Protein AF-A0A371QUX5-F1 (afdb_monomer)

Nearest PDB structures (foldseek):
  8cq7-assembly1_M  TM=3.989E-01  e=2.963E-01  Candida albicans
  5k0y-assembly1_t  TM=3.667E-01  e=3.822E-01  Oryctolagus cuniculus
  6rmo-assembly2_H  TM=3.504E-01  e=9.923E-01  Plasmodium falciparum 3D7
  2vs7-assembly2_D  TM=3.997E-01  e=6.690E+00  Desulfurococcus mucosus

Solvent-accessible surface area (backbone atoms only — not comparable to full-atom values): 5354 Å² total; per-residue (Å²): 118,52,65,66,58,47,60,75,69,47,54,74,90,38,44,77,44,68,37,34,22,48,92,58,28,18,65,30,48,73,94,44,42,76,37,47,43,72,63,57,52,70,77,56,89,52,47,76,46,74,28,73,57,96,86,27,42,37,36,39,26,25,35,55,71,48,49,46,54,60,67,71,57,51,74,71,88,72,75,73,77,75,71,83,76,77,82,86,131

Foldseek 3Di:
DAPVVCPVLDDPVFFPDKWKAAPQATPPPPVRGRPGVVVVPVVDDADWDWHDDPRMIMITGGHNVSCCCRPVVPPPPPPPVPDPDDDDD

pLDDT: mean 79.34, std 15.43, range [41.84, 94.25]

Secondary structure (DSSP, 8-state):
--HHHHHHHS-TTTEEEEEEEETTEEEESGGGTTSBHHHHHHTS-SEEEEEEETTEEEEEEE-HHHHIIIIISS--TT-------PPP-

Structure (mmCIF, N/CA/C/O backbone):
data_AF-A0A371QUX5-F1
#
_entry.id   AF-A0A371QUX5-F1
#
loop_
_atom_site.group_PDB
_atom_site.id
_atom_site.type_symbol
_atom_site.label_atom_id
_atom_site.label_alt_id
_atom_site.label_comp_id
_atom_site.label_asym_id
_atom_site.label_entity_id
_atom_site.label_seq_id
_atom_site.pdbx_PDB_ins_code
_atom_site.Cartn_x
_atom_site.Cartn_y
_atom_site.Cartn_z
_atom_site.occupancy
_atom_site.B_iso_or_equiv
_atom_site.auth_seq_id
_atom_site.auth_comp_id
_atom_site.auth_asym_id
_atom_site.auth_atom_id
_atom_site.pdbx_PDB_model_num
ATOM 1 N N . MET A 1 1 ? 7.421 11.969 1.435 1.00 65.06 1 MET A N 1
ATOM 2 C CA . MET A 1 1 ? 6.697 11.720 0.177 1.00 65.06 1 MET A CA 1
ATOM 3 C C . MET A 1 1 ? 5.221 11.881 0.472 1.00 65.06 1 MET A C 1
ATOM 5 O O . MET A 1 1 ? 4.681 11.116 1.270 1.00 65.06 1 MET A O 1
ATOM 9 N N . GLU A 1 2 ? 4.610 12.929 -0.063 1.00 77.25 2 GLU A N 1
ATOM 10 C CA . GLU A 1 2 ? 3.182 13.209 0.131 1.00 77.25 2 GLU A CA 1
ATOM 11 C C . GLU A 1 2 ? 2.331 12.397 -0.852 1.00 77.25 2 GLU A C 1
ATOM 13 O O . GLU A 1 2 ? 2.842 11.899 -1.854 1.00 77.25 2 GLU A O 1
ATOM 18 N N . TYR A 1 3 ? 1.038 12.235 -0.565 1.00 79.25 3 TYR A N 1
ATOM 19 C CA . TYR A 1 3 ? 0.133 11.402 -1.366 1.00 79.25 3 TYR A CA 1
ATOM 20 C C . TYR A 1 3 ? 0.133 11.776 -2.857 1.00 79.25 3 TYR A C 1
ATOM 22 O O . TYR A 1 3 ? 0.229 10.896 -3.710 1.00 79.25 3 TYR A O 1
ATOM 30 N N . GLU A 1 4 ? 0.067 13.070 -3.170 1.00 80.75 4 GLU A N 1
ATOM 31 C CA . GLU A 1 4 ? 0.082 13.568 -4.554 1.00 80.75 4 GLU A CA 1
ATOM 32 C C . GLU A 1 4 ? 1.419 13.296 -5.247 1.00 80.75 4 GLU A C 1
ATOM 34 O O . GLU A 1 4 ? 1.436 12.778 -6.360 1.00 80.75 4 GLU A O 1
ATOM 39 N N . GLU A 1 5 ? 2.533 13.478 -4.537 1.00 80.06 5 GLU A N 1
ATOM 40 C CA . GLU A 1 5 ? 3.867 13.195 -5.067 1.00 80.06 5 GLU A CA 1
ATOM 41 C C . GLU A 1 5 ? 4.041 11.710 -5.444 1.00 80.06 5 GLU A C 1
ATOM 43 O O . GLU A 1 5 ? 4.720 11.381 -6.422 1.00 80.06 5 GLU A O 1
ATOM 48 N N . VAL A 1 6 ? 3.414 10.791 -4.698 1.00 80.31 6 VAL A N 1
ATOM 49 C CA . VAL A 1 6 ? 3.420 9.356 -5.029 1.00 80.31 6 VAL A CA 1
ATOM 50 C C . VAL A 1 6 ? 2.638 9.088 -6.315 1.00 80.31 6 VAL A C 1
ATOM 52 O O . VAL A 1 6 ? 3.117 8.330 -7.159 1.00 80.31 6 VAL A O 1
ATOM 55 N N . LEU A 1 7 ? 1.472 9.714 -6.488 1.00 79.69 7 LEU A N 1
ATOM 56 C CA . LEU A 1 7 ? 0.6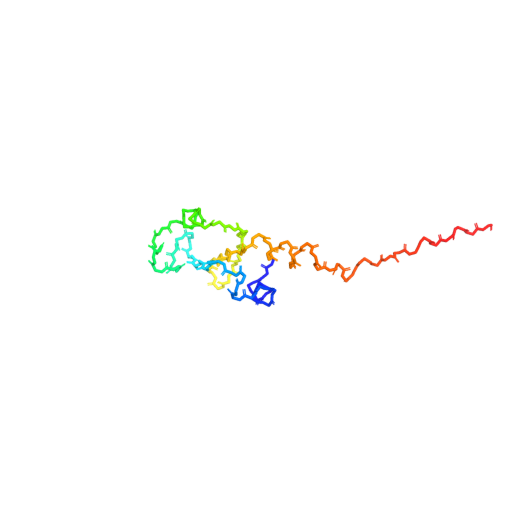45 9.550 -7.689 1.00 79.69 7 LEU A CA 1
ATOM 57 C C . LEU A 1 7 ? 1.294 10.151 -8.941 1.00 79.69 7 LEU A C 1
ATOM 59 O O . LEU A 1 7 ? 1.160 9.590 -10.026 1.00 79.69 7 LEU A O 1
ATOM 63 N N . GLU A 1 8 ? 2.025 11.255 -8.800 1.00 81.75 8 GLU A N 1
ATOM 64 C CA . GLU A 1 8 ? 2.763 11.863 -9.911 1.00 81.75 8 GLU A CA 1
ATOM 65 C C . GLU A 1 8 ? 4.011 11.052 -10.285 1.00 81.75 8 GLU A C 1
ATOM 67 O O . GLU A 1 8 ? 4.333 10.877 -11.466 1.00 81.75 8 GLU A O 1
ATOM 72 N N . LYS A 1 9 ? 4.727 10.514 -9.288 1.00 78.81 9 LYS A N 1
ATOM 73 C CA . LYS A 1 9 ? 5.960 9.752 -9.533 1.00 78.81 9 LYS A CA 1
ATOM 74 C C . LYS A 1 9 ? 5.695 8.326 -9.995 1.00 78.81 9 LYS A C 1
ATOM 76 O O . LYS A 1 9 ? 6.448 7.836 -10.841 1.00 78.81 9 LYS A O 1
ATOM 81 N N . PHE A 1 10 ? 4.673 7.645 -9.489 1.00 80.69 10 PHE A N 1
ATOM 82 C CA . PHE A 1 10 ? 4.426 6.234 -9.789 1.00 80.69 10 PHE A CA 1
ATOM 83 C C . PHE A 1 10 ? 3.192 6.050 -10.664 1.00 80.69 10 PHE A C 1
ATOM 85 O O . PHE A 1 10 ? 2.095 6.480 -10.331 1.00 80.69 10 PHE A O 1
ATOM 92 N N . CYS A 1 11 ? 3.371 5.357 -11.788 1.00 77.06 11 CYS A N 1
ATOM 93 C CA . CYS A 1 11 ? 2.261 5.027 -12.669 1.00 77.06 11 CYS A CA 1
ATOM 94 C C . CYS A 1 11 ? 1.496 3.810 -12.123 1.00 77.06 11 CYS A C 1
ATOM 96 O O . CYS A 1 11 ? 2.078 2.966 -11.438 1.00 77.06 11 CYS A O 1
ATOM 98 N N . LEU A 1 12 ? 0.217 3.657 -12.482 1.00 75.19 12 LEU A N 1
ATOM 99 C CA . LEU A 1 12 ? -0.605 2.514 -12.049 1.00 75.19 12 LEU A CA 1
ATOM 100 C C . LEU A 1 12 ? 0.031 1.154 -12.401 1.00 75.19 12 LEU A C 1
ATOM 102 O O . LEU A 1 12 ? -0.117 0.196 -11.655 1.00 75.19 12 LEU A O 1
ATOM 106 N N . CYS A 1 13 ? 0.803 1.076 -13.489 1.00 80.56 13 CYS A N 1
ATOM 107 C CA . CYS A 1 13 ? 1.517 -0.135 -13.918 1.00 80.56 13 CYS A CA 1
ATOM 108 C C . CYS A 1 13 ? 2.672 -0.551 -12.979 1.00 80.56 13 CYS A C 1
ATOM 110 O O . CYS A 1 13 ? 3.109 -1.714 -12.982 1.00 80.56 13 CYS A O 1
ATOM 112 N N . ASP A 1 14 ? 3.194 0.405 -12.209 1.00 83.31 14 ASP A N 1
ATOM 113 C CA . ASP A 1 14 ? 4.298 0.228 -11.263 1.00 83.31 14 ASP A CA 1
ATOM 114 C C . ASP A 1 14 ? 3.805 -0.076 -9.841 1.00 83.31 14 ASP A C 1
ATOM 116 O O . ASP A 1 14 ? 4.545 -0.665 -9.045 1.00 83.31 14 ASP A O 1
ATOM 120 N N . VAL A 1 15 ? 2.558 0.296 -9.535 1.00 86.12 15 VAL A N 1
ATOM 121 C CA . VAL A 1 15 ? 1.883 0.009 -8.267 1.00 86.12 15 VAL A CA 1
ATOM 122 C C . VAL A 1 15 ? 1.336 -1.417 -8.312 1.00 86.12 15 VAL A C 1
ATOM 124 O O . VAL A 1 15 ? 0.463 -1.754 -9.102 1.00 86.12 15 VAL A O 1
ATOM 127 N N . VAL A 1 16 ? 1.874 -2.276 -7.453 1.00 88.56 16 VAL A N 1
ATOM 128 C CA . VAL A 1 16 ? 1.438 -3.667 -7.273 1.00 88.56 16 VAL A CA 1
ATOM 129 C C . VAL A 1 16 ? 0.147 -3.716 -6.469 1.00 88.56 16 VAL A C 1
ATOM 131 O O . VAL A 1 16 ? -0.749 -4.496 -6.778 1.00 88.56 16 VAL A O 1
ATOM 134 N N . ALA A 1 17 ? 0.064 -2.896 -5.424 1.00 89.25 17 ALA A N 1
ATOM 135 C CA . ALA A 1 17 ? -1.102 -2.845 -4.566 1.00 89.25 17 ALA A CA 1
ATOM 136 C C . ALA A 1 17 ? -1.276 -1.471 -3.940 1.00 89.25 17 ALA A C 1
ATOM 138 O O . ALA A 1 17 ? -0.314 -0.753 -3.666 1.00 89.25 17 ALA A O 1
ATOM 139 N N . TYR A 1 18 ? -2.532 -1.145 -3.679 1.00 90.62 18 TYR A N 1
ATOM 140 C CA . TYR A 1 18 ? -2.934 0.054 -2.976 1.00 90.62 18 TYR A CA 1
ATOM 141 C C . TYR A 1 18 ? -3.790 -0.345 -1.784 1.00 90.62 18 TYR A C 1
ATOM 143 O O . TYR A 1 18 ? -4.816 -1.011 -1.943 1.00 90.62 18 TYR A O 1
ATOM 151 N N . ILE A 1 19 ? -3.346 0.056 -0.600 1.00 92.94 19 ILE A N 1
ATOM 152 C CA . ILE A 1 19 ? -3.986 -0.266 0.666 1.00 92.94 19 ILE A CA 1
ATOM 153 C C . ILE A 1 19 ? -4.365 1.044 1.344 1.00 92.94 19 ILE A C 1
ATOM 155 O O . ILE A 1 19 ? -3.540 1.942 1.490 1.00 92.94 19 ILE A O 1
ATOM 159 N N . ARG A 1 20 ? -5.615 1.157 1.778 1.00 93.81 20 ARG A N 1
ATOM 160 C CA . ARG A 1 20 ? -6.094 2.252 2.620 1.0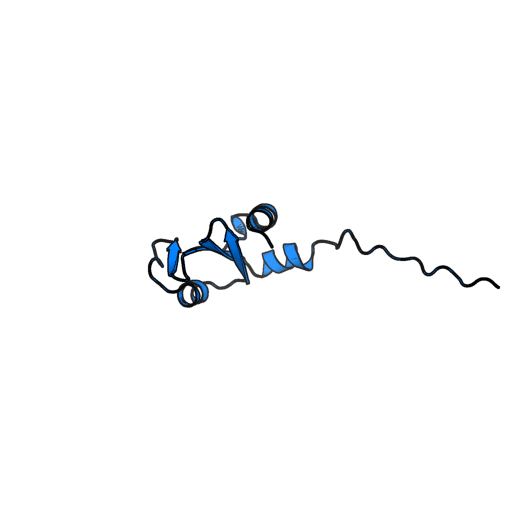0 93.81 20 ARG A CA 1
ATOM 161 C C . ARG A 1 20 ? -6.424 1.689 3.987 1.00 93.81 20 ARG A C 1
ATOM 163 O O . ARG A 1 20 ? -7.164 0.713 4.078 1.00 93.81 20 ARG A O 1
ATOM 170 N N . ALA A 1 21 ? -5.924 2.330 5.028 1.00 94.12 21 ALA A N 1
ATOM 171 C CA . ALA A 1 21 ? -6.194 1.990 6.411 1.00 94.12 21 ALA A CA 1
ATOM 172 C C . ALA A 1 21 ? -6.608 3.222 7.217 1.00 94.12 21 ALA A C 1
ATOM 174 O O . ALA A 1 21 ? -6.202 4.350 6.928 1.00 94.12 21 ALA A O 1
ATOM 175 N N . LYS A 1 22 ? -7.405 2.996 8.254 1.00 93.62 22 LYS A N 1
ATOM 176 C CA . LYS A 1 22 ? -7.813 4.000 9.233 1.00 93.62 22 LYS A CA 1
ATOM 177 C C . LYS A 1 22 ? -7.565 3.419 10.621 1.00 93.62 22 LYS A C 1
ATOM 179 O O . LYS A 1 22 ? -8.024 2.317 10.898 1.00 93.62 22 LYS A O 1
ATOM 184 N N . ASN A 1 23 ? -6.835 4.140 11.475 1.00 90.69 23 ASN A N 1
ATOM 185 C CA . ASN A 1 23 ? -6.373 3.626 12.776 1.00 90.69 23 ASN A CA 1
ATOM 186 C C . ASN A 1 23 ? -5.656 2.264 12.656 1.00 90.69 23 ASN A C 1
ATOM 188 O O . ASN A 1 23 ? -5.984 1.325 13.373 1.00 90.69 23 ASN A O 1
ATOM 192 N N . ASP A 1 24 ? -4.744 2.131 11.687 1.00 89.25 24 ASP A N 1
ATOM 193 C CA . ASP A 1 24 ? -4.010 0.889 11.385 1.00 89.25 24 ASP A CA 1
ATOM 194 C C . ASP A 1 24 ? -4.874 -0.335 11.002 1.00 89.25 24 ASP A C 1
ATOM 196 O O . ASP A 1 24 ? -4.341 -1.429 10.810 1.00 89.25 24 ASP A O 1
ATOM 200 N N . VAL A 1 25 ? -6.180 -0.153 10.778 1.00 93.69 25 VAL A N 1
ATOM 201 C CA . VAL A 1 25 ? -7.093 -1.179 10.252 1.00 93.69 25 VAL A CA 1
ATOM 202 C C . VAL A 1 25 ? -7.366 -0.917 8.779 1.00 93.69 25 VAL A C 1
ATOM 204 O O . VAL A 1 25 ? -7.740 0.191 8.392 1.00 93.69 25 VAL A O 1
ATOM 207 N N . VAL A 1 26 ? -7.186 -1.933 7.941 1.00 94.25 26 VAL A N 1
ATOM 208 C CA . VAL A 1 26 ? -7.403 -1.825 6.498 1.00 94.25 26 VAL A CA 1
ATOM 209 C C . VAL A 1 26 ? -8.890 -1.641 6.193 1.00 94.25 26 VAL A C 1
ATOM 211 O O . VAL A 1 26 ? -9.735 -2.410 6.638 1.00 94.25 26 VAL A O 1
ATOM 214 N N . GLU A 1 27 ? -9.205 -0.625 5.394 1.00 93.69 27 GLU A N 1
ATOM 215 C CA . GLU A 1 27 ? -10.527 -0.400 4.797 1.00 93.69 27 GLU A CA 1
ATOM 216 C C . GLU A 1 27 ? -10.569 -0.848 3.327 1.00 93.69 27 GLU A C 1
ATOM 218 O O . GLU A 1 27 ? -11.635 -1.155 2.797 1.00 93.69 27 GLU A O 1
ATOM 223 N N . PHE A 1 28 ? -9.424 -0.834 2.638 1.00 90.81 28 PHE A N 1
ATOM 224 C CA . PHE A 1 28 ? -9.304 -1.210 1.230 1.00 90.81 28 PHE A CA 1
ATOM 225 C C . PHE A 1 28 ? -7.914 -1.809 0.955 1.00 90.81 28 PHE A C 1
ATOM 227 O O . PHE A 1 28 ? -6.949 -1.275 1.496 1.00 90.81 28 PHE A O 1
ATOM 234 N N . PRO A 1 29 ? -7.762 -2.846 0.107 1.00 88.50 29 PRO A N 1
ATOM 235 C CA . PRO A 1 29 ? -8.804 -3.533 -0.664 1.00 88.50 29 PRO A CA 1
ATOM 236 C C . PRO A 1 29 ? -9.791 -4.296 0.232 1.00 88.50 29 PRO A C 1
ATOM 238 O O . PRO A 1 29 ? -9.389 -4.731 1.309 1.00 88.50 29 PRO A O 1
ATOM 241 N N . PRO A 1 30 ? -11.049 -4.527 -0.201 1.00 88.75 30 PRO A N 1
ATOM 242 C CA . PRO A 1 30 ? -12.049 -5.249 0.599 1.00 88.75 30 PRO A CA 1
ATOM 243 C C . PRO A 1 30 ? -11.598 -6.667 0.975 1.00 88.75 30 PRO A C 1
ATOM 245 O O . PRO A 1 30 ? -11.984 -7.184 2.012 1.00 88.75 30 PRO A O 1
ATOM 248 N N . GLN A 1 31 ? -10.719 -7.256 0.163 1.00 89.44 31 GLN A N 1
ATOM 249 C CA . GLN A 1 31 ? -10.083 -8.558 0.387 1.00 89.44 31 GLN A CA 1
ATOM 250 C C . GLN A 1 31 ? -9.291 -8.631 1.703 1.00 89.44 31 GLN A C 1
ATOM 252 O O . GLN A 1 31 ? -9.132 -9.708 2.263 1.00 89.44 31 GLN A O 1
ATOM 257 N N . TYR A 1 32 ? -8.791 -7.487 2.176 1.00 90.62 32 TYR A N 1
ATOM 258 C CA . TYR A 1 32 ? -7.992 -7.366 3.394 1.00 90.62 32 TYR A CA 1
ATOM 259 C C . TYR A 1 32 ? -8.671 -6.465 4.431 1.00 90.62 32 TYR A C 1
ATOM 261 O O . TYR A 1 32 ? -8.047 -6.101 5.425 1.00 90.62 32 TYR A O 1
ATOM 269 N N . ALA A 1 33 ? -9.924 -6.059 4.202 1.00 92.06 33 ALA A N 1
ATOM 270 C CA . ALA A 1 33 ? -10.622 -5.154 5.102 1.00 92.06 33 ALA A CA 1
ATOM 271 C C . ALA A 1 33 ?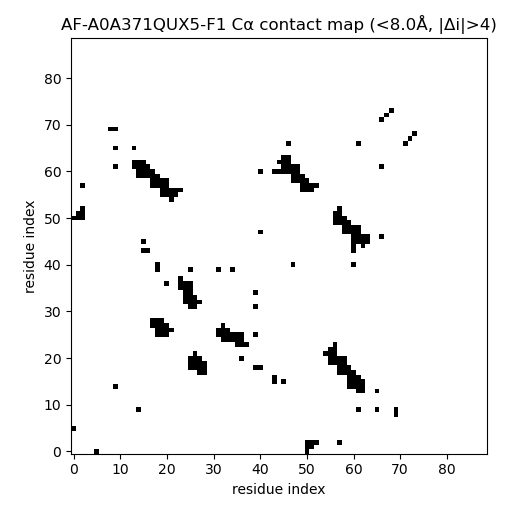 -10.793 -5.784 6.494 1.00 92.06 33 ALA A C 1
ATOM 273 O O . ALA A 1 33 ? -11.128 -6.960 6.619 1.00 92.06 33 ALA A O 1
ATOM 274 N N . GLY A 1 34 ? -10.547 -4.999 7.543 1.00 91.06 34 GLY A N 1
ATOM 275 C CA . GLY A 1 34 ? -10.571 -5.462 8.933 1.00 91.06 34 GLY A CA 1
ATOM 276 C C . GLY A 1 34 ? -9.265 -6.099 9.421 1.00 91.06 34 GLY A C 1
ATOM 277 O O . GLY A 1 34 ? -9.107 -6.285 10.625 1.00 91.06 34 GLY A O 1
ATOM 278 N N . LEU A 1 35 ? -8.305 -6.381 8.533 1.00 93.38 35 LEU A N 1
ATOM 279 C CA . LEU A 1 35 ? -6.969 -6.816 8.942 1.00 93.38 35 LEU A CA 1
ATOM 280 C C . LEU A 1 35 ? -6.114 -5.625 9.394 1.00 93.38 35 LEU A C 1
ATOM 282 O O . LEU A 1 35 ? -6.291 -4.506 8.897 1.00 93.38 35 LEU A O 1
ATOM 286 N N . PRO A 1 36 ? -5.145 -5.848 10.298 1.00 93.56 36 PRO A N 1
ATOM 287 C CA . PRO A 1 36 ? -4.164 -4.829 10.621 1.00 93.56 36 PRO A CA 1
ATOM 288 C C . PRO A 1 36 ? -3.268 -4.562 9.407 1.00 93.56 36 PRO A C 1
ATOM 290 O O . PRO A 1 36 ? -2.859 -5.480 8.688 1.00 93.56 36 PRO A O 1
ATOM 293 N N . LEU A 1 37 ? -2.922 -3.294 9.196 1.00 90.19 37 LEU A N 1
ATOM 294 C CA . LEU A 1 37 ? -2.147 -2.836 8.042 1.00 90.19 37 LEU A CA 1
ATOM 295 C C . LEU A 1 37 ? -0.837 -3.620 7.864 1.00 90.19 37 LEU A C 1
ATOM 297 O O . LEU A 1 37 ? -0.478 -3.979 6.746 1.00 90.19 37 LEU A O 1
ATOM 301 N N . SER A 1 38 ? -0.156 -3.936 8.967 1.00 89.06 38 SER A N 1
ATOM 302 C CA . SER A 1 38 ? 1.087 -4.716 8.958 1.00 89.06 38 SER A CA 1
ATOM 303 C C . SER A 1 38 ? 0.912 -6.119 8.358 1.00 89.06 38 SER A C 1
ATOM 305 O O . SER A 1 38 ? 1.776 -6.581 7.619 1.00 89.06 38 SER A O 1
ATOM 307 N N . GLU A 1 39 ? -0.216 -6.789 8.607 1.00 90.88 39 GLU A N 1
ATOM 308 C CA . GLU A 1 39 ? -0.511 -8.109 8.029 1.00 90.88 39 GLU A CA 1
ATOM 309 C C . GLU A 1 39 ? -0.828 -7.996 6.536 1.00 90.88 39 GLU A C 1
ATOM 311 O O . GLU A 1 39 ? -0.288 -8.742 5.718 1.00 90.88 39 GLU A O 1
ATOM 316 N N . ALA A 1 40 ? -1.654 -7.018 6.156 1.00 90.25 40 ALA A N 1
ATOM 317 C CA . ALA A 1 40 ? -2.021 -6.810 4.759 1.00 90.25 40 ALA A CA 1
ATOM 318 C C . ALA A 1 40 ? -0.792 -6.501 3.891 1.00 90.25 40 ALA A C 1
ATOM 320 O O . ALA A 1 40 ? -0.641 -7.058 2.808 1.00 90.25 40 ALA A O 1
ATOM 321 N N . VAL A 1 41 ? 0.130 -5.675 4.386 1.00 89.06 41 VAL A N 1
ATOM 322 C CA . VAL A 1 41 ? 1.341 -5.287 3.652 1.00 89.06 41 VAL A CA 1
ATOM 323 C C . VAL A 1 41 ? 2.291 -6.470 3.413 1.00 89.06 41 VAL A C 1
ATOM 325 O O . VAL A 1 41 ? 2.880 -6.554 2.336 1.00 89.06 41 VAL A O 1
ATOM 328 N N . LYS A 1 42 ? 2.399 -7.422 4.351 1.00 88.31 42 LYS A N 1
ATOM 329 C CA . LYS A 1 42 ? 3.254 -8.621 4.199 1.00 88.31 42 LYS A CA 1
ATOM 330 C C . LYS A 1 42 ? 2.846 -9.523 3.031 1.00 88.31 42 LYS A C 1
ATOM 332 O O . LYS A 1 42 ? 3.673 -10.289 2.543 1.00 88.31 42 LYS A O 1
ATOM 337 N N . ASN A 1 43 ? 1.594 -9.441 2.580 1.00 87.81 43 ASN A N 1
ATOM 338 C CA . ASN A 1 43 ? 1.098 -10.238 1.457 1.00 87.81 43 ASN A CA 1
ATOM 339 C C . ASN A 1 43 ? 1.637 -9.754 0.101 1.00 87.81 43 ASN A C 1
ATOM 341 O O . ASN A 1 43 ? 1.543 -10.473 -0.894 1.00 87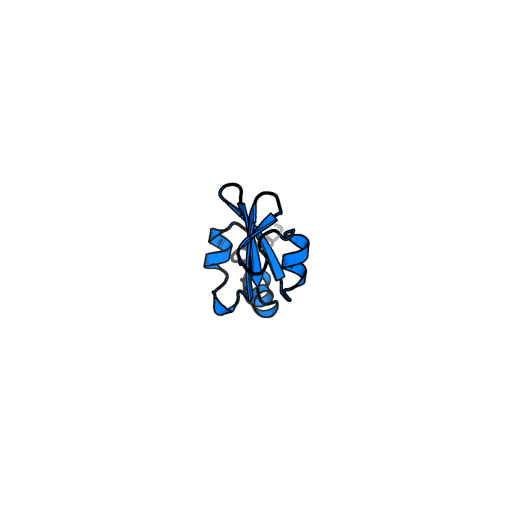.81 43 ASN A O 1
ATOM 345 N N . PHE A 1 44 ? 2.233 -8.560 0.045 1.00 87.69 44 PHE A N 1
ATOM 346 C CA . PHE A 1 44 ? 2.732 -7.975 -1.191 1.00 87.69 44 PHE A CA 1
ATOM 347 C C . P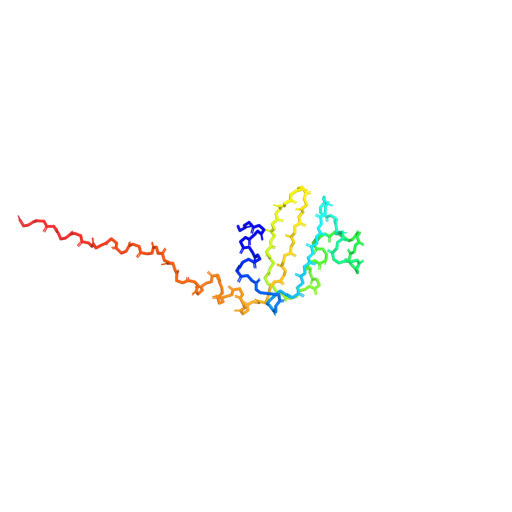HE A 1 44 ? 4.261 -7.929 -1.216 1.00 87.69 44 PHE A C 1
ATOM 349 O O . PHE A 1 44 ? 4.916 -7.540 -0.253 1.00 87.69 44 PHE A O 1
ATOM 356 N N . LYS A 1 45 ? 4.847 -8.284 -2.364 1.00 84.44 45 LYS A N 1
ATOM 357 C CA . LYS A 1 45 ? 6.286 -8.140 -2.616 1.00 84.44 45 LYS A CA 1
ATOM 358 C C . LYS A 1 45 ? 6.5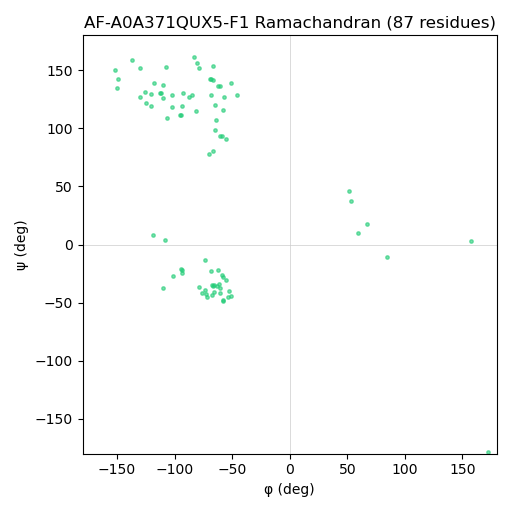49 -6.832 -3.354 1.00 84.44 45 LYS A C 1
ATOM 360 O O . LYS A 1 45 ? 6.184 -6.691 -4.520 1.00 84.44 45 LYS A O 1
ATOM 365 N N . GLY A 1 46 ? 7.197 -5.884 -2.686 1.00 86.44 46 GLY A N 1
ATOM 366 C CA . GLY A 1 46 ? 7.478 -4.567 -3.246 1.00 86.44 46 GLY A CA 1
ATOM 367 C C . GLY A 1 46 ? 8.062 -3.604 -2.220 1.00 86.44 46 GLY A C 1
ATOM 368 O O . GLY A 1 46 ? 8.253 -3.957 -1.059 1.00 86.44 46 GLY A O 1
ATOM 369 N N . VAL A 1 47 ? 8.312 -2.374 -2.661 1.00 87.50 47 VAL A N 1
ATOM 370 C CA . VAL A 1 47 ? 8.649 -1.268 -1.765 1.00 87.50 47 VAL A CA 1
ATOM 371 C C . VAL A 1 47 ? 7.354 -0.624 -1.299 1.00 87.50 47 VAL A C 1
ATOM 373 O O . VAL A 1 47 ? 6.509 -0.249 -2.110 1.00 87.50 47 VAL A O 1
ATOM 376 N N . THR A 1 48 ? 7.195 -0.506 0.011 1.00 90.00 48 THR A N 1
ATOM 377 C CA . THR A 1 48 ? 6.011 0.073 0.643 1.00 90.00 48 THR A CA 1
ATOM 378 C C . THR A 1 48 ? 6.223 1.549 0.909 1.00 90.00 48 THR A C 1
ATOM 380 O O . THR A 1 48 ? 7.101 1.927 1.683 1.00 90.00 48 THR A O 1
ATOM 383 N N . ILE A 1 49 ? 5.386 2.380 0.304 1.00 88.44 49 ILE A N 1
ATOM 384 C CA . ILE A 1 49 ? 5.366 3.821 0.519 1.00 88.44 49 ILE A CA 1
ATOM 385 C C . ILE A 1 49 ? 4.127 4.136 1.347 1.00 88.44 49 ILE A C 1
ATOM 387 O O . ILE A 1 49 ? 3.003 4.022 0.857 1.00 88.44 49 ILE A O 1
ATOM 391 N N . ARG A 1 50 ? 4.336 4.497 2.615 1.00 90.06 50 ARG A N 1
ATOM 392 C CA . ARG A 1 50 ? 3.273 4.922 3.531 1.00 90.06 50 ARG A CA 1
ATOM 393 C C . ARG A 1 50 ? 3.133 6.439 3.470 1.00 90.06 50 ARG A C 1
ATOM 395 O O . ARG A 1 50 ? 4.119 7.158 3.596 1.00 90.06 50 ARG A O 1
ATOM 402 N N . THR A 1 51 ? 1.908 6.907 3.308 1.00 90.06 51 THR A N 1
ATOM 403 C CA . THR A 1 51 ? 1.542 8.321 3.369 1.00 90.06 51 THR A CA 1
ATOM 404 C C . THR A 1 51 ? 0.249 8.471 4.165 1.00 90.06 51 THR A C 1
ATOM 406 O O . THR A 1 51 ? -0.496 7.505 4.339 1.00 90.06 51 THR A O 1
ATOM 409 N N . GLU A 1 52 ? -0.010 9.659 4.687 1.00 90.19 52 GLU A N 1
ATOM 410 C CA . GLU A 1 52 ? -1.204 9.956 5.471 1.00 90.19 52 GLU A CA 1
ATOM 411 C C . GLU A 1 52 ? -1.919 11.155 4.856 1.00 90.19 52 GLU A C 1
ATOM 413 O O . GLU A 1 52 ? -1.286 12.154 4.522 1.00 90.19 52 GLU A O 1
ATOM 418 N N . LYS A 1 53 ? -3.231 11.031 4.656 1.00 87.88 53 LYS A N 1
ATOM 419 C CA . LYS A 1 53 ? -4.072 12.090 4.090 1.00 87.88 53 LYS A CA 1
ATOM 420 C C . LYS A 1 53 ? -5.488 11.967 4.655 1.00 87.88 53 LYS A C 1
ATOM 422 O O . LYS A 1 53 ? -6.016 10.862 4.772 1.00 87.88 53 LYS A O 1
ATOM 427 N N . ASP A 1 54 ? -6.082 13.082 5.075 1.00 86.25 54 ASP A N 1
ATOM 428 C CA . ASP A 1 54 ? -7.438 13.126 5.655 1.00 86.25 54 ASP A CA 1
ATOM 429 C C . ASP A 1 54 ? -7.654 12.153 6.840 1.00 86.25 54 ASP A C 1
ATOM 431 O O . ASP A 1 54 ? -8.698 11.508 6.965 1.00 86.25 54 ASP A O 1
ATOM 435 N N . GLY A 1 55 ? -6.634 11.981 7.694 1.00 85.81 55 GLY A N 1
ATOM 436 C CA . GLY A 1 55 ? -6.680 11.054 8.836 1.00 85.81 55 GLY A CA 1
ATOM 437 C C . GLY A 1 55 ? -6.742 9.572 8.444 1.00 85.81 55 GLY A C 1
ATOM 438 O O . GLY A 1 55 ? -7.140 8.724 9.248 1.00 85.81 55 GLY A O 1
ATOM 439 N N . LYS A 1 56 ? -6.389 9.249 7.196 1.00 91.06 56 LYS A N 1
ATOM 440 C CA . LYS A 1 56 ? -6.274 7.885 6.679 1.00 91.06 56 LYS A CA 1
ATOM 441 C C . LYS A 1 56 ? -4.842 7.623 6.255 1.00 91.06 56 LYS A C 1
ATOM 443 O O . LYS A 1 56 ? -4.197 8.451 5.616 1.00 91.06 56 LYS A O 1
ATOM 448 N N . THR A 1 57 ? -4.364 6.432 6.574 1.00 92.12 57 THR A N 1
ATOM 449 C CA . THR A 1 57 ? -3.094 5.929 6.075 1.00 92.12 57 THR A CA 1
ATOM 450 C C . THR A 1 57 ? -3.316 5.297 4.703 1.00 92.12 57 THR A C 1
ATOM 452 O O . THR A 1 57 ? -4.163 4.422 4.532 1.00 92.12 57 THR A O 1
ATOM 455 N N . TYR A 1 58 ? -2.515 5.699 3.728 1.00 91.56 58 TYR A N 1
ATOM 456 C CA . TYR A 1 58 ? -2.450 5.094 2.407 1.00 91.56 58 TYR A CA 1
ATOM 457 C C . TYR A 1 58 ? -1.091 4.426 2.242 1.00 91.56 58 TYR A C 1
ATOM 459 O O . TYR A 1 58 ? -0.050 5.026 2.507 1.00 91.56 58 TYR A O 1
ATOM 467 N N . VAL A 1 59 ? -1.095 3.174 1.809 1.00 91.56 59 VAL A N 1
ATOM 468 C CA . VAL A 1 59 ? 0.112 2.412 1.521 1.00 91.56 59 VAL A CA 1
ATOM 469 C C . VAL A 1 59 ? 0.092 1.995 0.066 1.00 91.56 59 VAL A C 1
ATOM 471 O O . VAL A 1 59 ? -0.790 1.266 -0.386 1.00 91.56 59 VAL A O 1
ATOM 474 N N . PHE A 1 60 ? 1.101 2.454 -0.659 1.00 91.00 60 PHE A N 1
ATOM 475 C CA . PHE A 1 60 ? 1.352 2.073 -2.036 1.00 91.00 60 PHE A CA 1
ATOM 476 C C . PHE A 1 60 ? 2.481 1.058 -2.044 1.00 91.00 60 PHE A C 1
ATOM 478 O O . PHE A 1 60 ? 3.597 1.354 -1.617 1.00 91.00 60 PHE A O 1
ATOM 485 N N . VAL A 1 61 ? 2.198 -0.146 -2.521 1.00 91.00 61 VAL A N 1
ATOM 486 C CA . VAL A 1 61 ? 3.226 -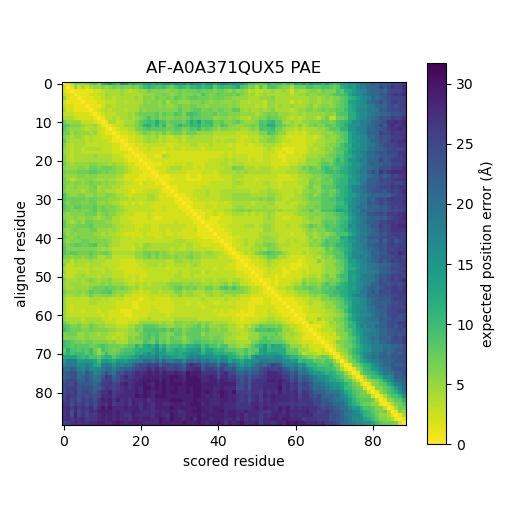1.155 -2.748 1.00 91.00 61 VAL A CA 1
ATOM 487 C C . VAL A 1 61 ? 3.648 -1.048 -4.199 1.00 91.00 61 VAL A C 1
ATOM 489 O O . VAL A 1 61 ? 2.863 -1.356 -5.092 1.00 91.00 61 VAL A O 1
ATOM 492 N N . VAL A 1 62 ? 4.873 -0.600 -4.446 1.00 90.25 62 VAL A N 1
ATOM 493 C CA . VAL A 1 62 ? 5.423 -0.429 -5.795 1.00 90.25 62 VAL A CA 1
ATOM 494 C C . VAL A 1 62 ? 6.468 -1.494 -6.101 1.00 90.25 62 VAL A C 1
ATOM 496 O O . VAL A 1 62 ? 7.141 -2.019 -5.209 1.00 90.25 62 VAL A O 1
ATOM 499 N N . LYS A 1 63 ? 6.643 -1.824 -7.381 1.00 88.50 63 LYS A N 1
ATOM 500 C CA . LYS A 1 63 ? 7.699 -2.749 -7.814 1.00 88.50 63 LYS A CA 1
ATOM 501 C C . LYS A 1 63 ? 9.076 -2.183 -7.447 1.00 88.50 63 LYS A C 1
ATOM 503 O O . LYS A 1 63 ? 9.357 -1.017 -7.719 1.00 88.50 63 LYS A O 1
ATOM 508 N N . HIS A 1 64 ? 9.972 -3.024 -6.922 1.00 83.00 64 HIS A N 1
ATOM 509 C CA . HIS A 1 64 ? 11.354 -2.634 -6.590 1.00 83.00 64 HIS A CA 1
ATOM 510 C C . HIS A 1 64 ? 12.069 -1.947 -7.762 1.00 83.00 64 HIS A C 1
ATOM 512 O O . HIS A 1 64 ? 12.700 -0.909 -7.582 1.00 83.00 64 HIS A O 1
ATOM 518 N N . SER A 1 65 ? 11.931 -2.488 -8.976 1.00 80.12 65 SER A N 1
ATOM 519 C CA . SER A 1 65 ? 12.552 -1.924 -10.180 1.00 80.12 65 SER A CA 1
ATOM 520 C C . SER A 1 65 ? 12.038 -0.522 -10.516 1.00 80.12 65 SER A C 1
ATOM 522 O O . SER A 1 65 ? 12.815 0.315 -10.972 1.00 80.12 65 SER A O 1
ATOM 524 N N . ALA A 1 66 ? 10.751 -0.252 -10.281 1.00 79.56 66 ALA A N 1
ATOM 525 C CA . ALA A 1 66 ? 10.163 1.066 -10.492 1.00 79.56 66 ALA A CA 1
ATOM 526 C C . ALA A 1 66 ? 10.630 2.051 -9.418 1.00 79.56 66 ALA A C 1
ATOM 528 O O . ALA A 1 66 ? 11.028 3.164 -9.746 1.00 79.56 66 ALA A O 1
ATOM 529 N N . TYR A 1 67 ? 10.674 1.617 -8.155 1.00 81.00 67 TYR A N 1
ATOM 530 C CA . TYR A 1 67 ? 11.212 2.416 -7.056 1.00 81.00 67 TYR A CA 1
ATOM 531 C C . TYR A 1 67 ? 12.669 2.822 -7.302 1.00 81.00 67 TYR A C 1
ATOM 533 O O . TYR A 1 67 ? 12.996 4.001 -7.240 1.00 81.00 67 TYR A O 1
ATOM 541 N N . LEU A 1 68 ? 13.532 1.879 -7.684 1.00 78.69 68 LEU A N 1
ATOM 542 C CA . LEU A 1 68 ? 14.927 2.159 -8.039 1.00 78.69 68 LEU A CA 1
ATOM 543 C C . LEU A 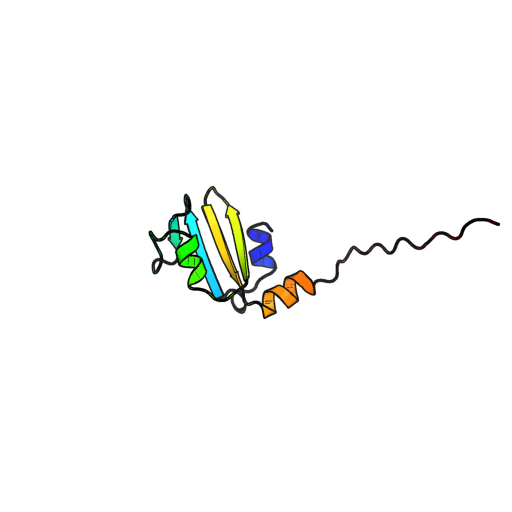1 68 ? 15.029 3.177 -9.189 1.00 78.69 68 LEU A C 1
ATOM 545 O O . LEU A 1 68 ? 15.741 4.171 -9.078 1.00 78.69 68 LEU A O 1
ATOM 549 N N . LYS A 1 69 ? 14.267 2.992 -10.271 1.00 73.81 69 LYS A N 1
ATOM 550 C CA . LYS A 1 69 ? 14.290 3.910 -11.423 1.00 73.81 69 LYS A CA 1
ATOM 551 C C . LYS A 1 69 ? 13.739 5.306 -11.121 1.00 73.81 69 LYS A C 1
ATOM 553 O O . LYS A 1 69 ? 14.213 6.288 -11.680 1.00 73.81 69 LYS A O 1
ATOM 558 N N . LYS A 1 70 ? 12.717 5.402 -10.275 1.00 71.56 70 LYS A N 1
ATOM 559 C CA . LYS A 1 70 ? 12.004 6.657 -10.004 1.00 71.56 70 LYS A CA 1
ATOM 560 C C . LYS A 1 70 ? 12.553 7.398 -8.793 1.00 71.56 70 LYS A C 1
ATOM 562 O O . LYS A 1 70 ? 12.352 8.597 -8.712 1.00 71.56 70 LYS A O 1
ATOM 567 N N . VAL A 1 71 ? 13.196 6.726 -7.844 1.00 70.44 71 VAL A N 1
ATOM 568 C CA . VAL A 1 71 ? 13.663 7.345 -6.591 1.00 70.44 71 VAL A CA 1
ATOM 569 C C . VAL A 1 71 ? 15.182 7.447 -6.547 1.00 70.44 71 VAL A C 1
ATOM 571 O O . VAL A 1 71 ? 15.696 8.458 -6.090 1.00 70.44 71 VAL A O 1
ATOM 574 N N . LEU A 1 72 ? 15.904 6.450 -7.066 1.00 60.09 72 LEU A N 1
ATOM 575 C CA . LEU A 1 72 ? 17.375 6.455 -7.091 1.00 60.09 72 LEU A CA 1
ATOM 576 C C . LEU A 1 72 ? 17.962 7.000 -8.401 1.00 60.09 72 LEU A C 1
ATOM 578 O O . LEU A 1 72 ? 19.108 7.431 -8.417 1.00 60.09 72 LEU A O 1
ATOM 582 N N . LEU A 1 73 ? 17.187 6.995 -9.487 1.00 53.72 73 LEU A N 1
ATOM 583 C CA . LEU A 1 73 ? 17.613 7.430 -10.825 1.00 53.72 73 LEU A CA 1
ATOM 584 C C . LEU A 1 73 ? 16.987 8.756 -11.274 1.00 53.72 73 LEU A C 1
ATOM 586 O O . LEU A 1 73 ? 17.256 9.192 -12.392 1.00 53.72 73 LEU A O 1
ATOM 590 N N . GLN A 1 74 ? 16.200 9.430 -10.425 1.00 49.06 74 GLN A N 1
ATOM 591 C CA . GLN A 1 74 ? 15.982 10.856 -10.659 1.00 49.06 74 GLN A CA 1
ATOM 592 C C . GLN A 1 74 ? 17.340 11.539 -10.487 1.00 49.06 74 GLN A C 1
ATOM 594 O O . GLN A 1 74 ? 17.931 11.415 -9.410 1.00 49.06 74 GLN A O 1
ATOM 599 N N . PRO A 1 75 ? 17.875 12.223 -11.516 1.00 42.19 75 PRO A N 1
ATOM 600 C CA . PRO A 1 75 ? 19.011 13.085 -11.285 1.00 42.19 75 PRO A CA 1
ATOM 601 C C . PRO A 1 75 ? 18.558 14.065 -10.212 1.00 42.19 75 PRO A C 1
ATOM 603 O O . PRO A 1 75 ? 17.509 14.697 -10.339 1.00 42.19 75 PRO A O 1
ATOM 606 N N . THR A 1 76 ? 19.333 14.163 -9.141 1.00 44.72 76 THR A N 1
ATOM 607 C CA . THR A 1 76 ? 19.298 15.329 -8.272 1.00 44.72 76 THR A CA 1
ATOM 608 C C . THR A 1 76 ? 19.571 16.530 -9.187 1.00 44.72 76 THR A C 1
ATOM 610 O O . THR A 1 76 ? 20.710 16.885 -9.492 1.00 44.72 76 THR A O 1
ATOM 613 N N . ALA A 1 77 ? 18.500 17.119 -9.719 1.00 44.28 77 ALA A N 1
ATOM 614 C CA . ALA A 1 77 ? 18.490 18.450 -10.288 1.00 44.28 77 ALA A CA 1
ATOM 615 C C . ALA A 1 77 ? 18.730 19.385 -9.100 1.00 44.28 77 ALA A C 1
ATOM 617 O O . ALA A 1 77 ? 17.800 19.849 -8.451 1.00 44.28 77 ALA A O 1
ATOM 618 N N . GLY A 1 78 ? 19.997 19.514 -8.709 1.00 41.84 78 GLY A N 1
ATOM 619 C CA . GLY A 1 78 ? 20.359 20.161 -7.454 1.00 41.84 78 GLY A CA 1
ATOM 620 C C . GLY A 1 78 ? 21.716 19.785 -6.872 1.00 41.84 78 GLY A C 1
ATOM 621 O O . GLY A 1 78 ? 22.061 20.314 -5.820 1.00 41.84 78 GLY A O 1
ATOM 622 N N . ALA A 1 79 ? 22.532 18.955 -7.531 1.00 43.62 79 ALA A N 1
ATOM 623 C CA . ALA A 1 79 ? 23.970 18.987 -7.285 1.00 43.62 79 ALA A CA 1
ATOM 624 C C . ALA A 1 79 ? 24.484 20.299 -7.885 1.00 43.62 79 ALA A C 1
ATOM 626 O O . ALA A 1 79 ? 25.009 20.342 -8.995 1.00 43.62 79 ALA A O 1
ATOM 627 N N . ARG A 1 80 ? 24.254 21.402 -7.167 1.00 44.00 80 ARG A N 1
ATOM 628 C CA . ARG A 1 80 ? 24.983 22.647 -7.345 1.00 44.00 80 ARG A CA 1
ATOM 629 C C . ARG A 1 80 ? 26.428 22.282 -7.055 1.00 44.00 80 ARG A C 1
ATOM 631 O O . ARG A 1 80 ? 26.841 22.220 -5.901 1.00 44.00 80 ARG A O 1
ATOM 638 N N . ILE A 1 81 ? 27.151 21.951 -8.118 1.00 52.62 81 ILE A N 1
ATOM 639 C CA . ILE A 1 81 ? 28.599 21.860 -8.124 1.00 52.62 81 ILE A CA 1
ATOM 640 C C . ILE A 1 81 ? 29.049 23.261 -7.706 1.00 52.62 81 ILE A C 1
ATOM 642 O O . ILE A 1 81 ? 29.052 24.194 -8.506 1.00 52.62 81 ILE A O 1
ATOM 646 N N . LEU A 1 82 ? 29.285 23.456 -6.409 1.00 49.31 82 LEU A N 1
ATOM 647 C CA . LEU A 1 82 ? 30.047 24.588 -5.917 1.00 49.31 82 LEU A CA 1
ATOM 648 C C . LEU A 1 82 ? 31.445 24.367 -6.479 1.00 49.31 82 LEU A C 1
ATOM 650 O O . LEU A 1 82 ? 32.199 23.535 -5.978 1.00 49.31 82 LEU A O 1
ATOM 654 N N . SER A 1 83 ? 31.736 25.047 -7.587 1.00 52.84 83 SER A N 1
ATOM 655 C CA . SER A 1 83 ? 33.084 25.168 -8.120 1.00 52.84 83 SER A CA 1
ATOM 656 C C . SER A 1 83 ? 34.022 25.513 -6.961 1.00 52.84 83 SER A C 1
ATOM 658 O O . SER A 1 83 ? 33.718 26.460 -6.229 1.00 52.84 83 SER A O 1
ATOM 660 N N . PRO A 1 84 ? 35.136 24.791 -6.753 1.00 53.06 84 PRO A N 1
ATOM 661 C CA . PRO A 1 84 ? 36.146 25.253 -5.821 1.00 53.06 84 PRO A CA 1
ATOM 662 C C . PRO A 1 84 ? 36.711 26.559 -6.383 1.00 53.06 84 PRO A C 1
ATOM 664 O O . PRO A 1 84 ? 37.395 26.576 -7.404 1.00 53.06 84 PRO A O 1
ATOM 667 N N . SER A 1 85 ? 36.357 27.672 -5.749 1.00 53.38 85 SER A N 1
ATOM 668 C CA . SER A 1 85 ? 37.021 28.954 -5.940 1.00 53.38 85 SER A CA 1
ATOM 669 C C . SER A 1 85 ? 38.498 28.780 -5.591 1.00 53.38 85 SER A C 1
ATOM 671 O O . SER A 1 85 ? 38.828 28.459 -4.449 1.00 53.38 85 SER A O 1
ATOM 673 N N . SER A 1 86 ? 39.364 28.953 -6.589 1.00 59.47 86 SER A N 1
ATOM 674 C CA . SER A 1 86 ? 40.819 28.986 -6.439 1.00 59.47 86 SER A CA 1
ATOM 675 C C . SER A 1 86 ? 41.235 29.967 -5.332 1.00 59.47 86 SER A C 1
ATOM 677 O O . SER A 1 86 ? 40.664 31.060 -5.266 1.00 59.47 86 SER A O 1
ATOM 679 N N . PRO A 1 87 ? 42.219 29.634 -4.477 1.00 61.88 87 PRO A N 1
ATOM 680 C CA . PRO A 1 87 ? 42.765 30.599 -3.528 1.00 61.88 87 PRO A CA 1
ATOM 681 C C . PRO A 1 87 ? 43.563 31.688 -4.273 1.00 61.88 87 PRO A C 1
ATOM 683 O O . PRO A 1 87 ? 44.229 31.371 -5.263 1.00 61.88 87 PRO A O 1
ATOM 686 N N . PRO A 1 88 ? 43.500 32.961 -3.838 1.00 63.06 88 PRO A N 1
ATOM 687 C CA . PRO A 1 88 ? 44.354 34.009 -4.385 1.00 63.06 88 PRO A CA 1
ATOM 688 C C . PRO A 1 88 ? 45.822 33.775 -3.989 1.00 63.06 88 PRO A C 1
ATOM 690 O O . PRO A 1 88 ? 46.103 33.306 -2.884 1.00 63.06 88 PRO A O 1
ATOM 693 N N . LEU A 1 89 ? 46.717 34.079 -4.935 1.00 58.16 89 LEU A N 1
ATOM 694 C CA . LEU A 1 89 ? 48.176 34.152 -4.783 1.00 58.16 89 LEU A CA 1
ATOM 695 C C . LEU A 1 89 ? 48.593 35.348 -3.921 1.00 58.16 89 LEU A C 1
ATOM 697 O O . LEU A 1 89 ? 47.935 36.407 -4.045 1.00 58.16 89 LEU A O 1
#

Organism: NCBI:txid13773

Radius of gyration: 18.59 Å; Cα 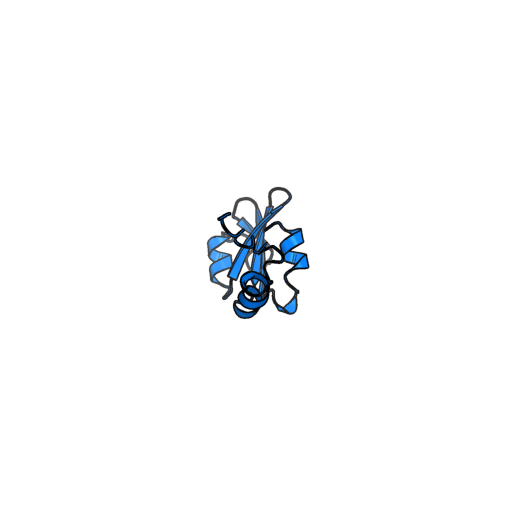contacts (8 Å, |Δi|>4): 125; chains: 1; bounding box: 60×44×27 Å

Sequence (89 aa):
MEYEEVLEKFCLCDVVAYIRAKNDVVEFPPQYAGLPLSEAVKNFKGVTIRTEKDGKTYVFVVKHSAYLKKVLLQPTAGARILSPSSPPL

Mean predicted aligned error: 10.27 Å